Protein 5J2L (pdb70)

B-factor: mean 41.24, std 19.54, range [13.27, 113.96]

Nearest PDB structures (foldseek):
  5j2l-assembly1_B  TM=1.013E+00  e=2.055E-08  synthetic construct
  5j2l-assembly1_A  TM=9.778E-01  e=5.606E-08  synthetic construct
  6dlm-assembly1_B  TM=8.281E-01  e=7.881E-01  synthetic construct
  2q0o-assembly1_C  TM=8.625E-01  e=1.177E+00  Sinorhizobium fredii NGR234
  5j2l-assembly1_A  TM=1.013E+00  e=1.334E-08  synthetic construct

Structure (mmCIF, N/CA/C/O backbone):
data_5J2L
#
_entry.id   5J2L
#
_cell.length_a   35.380
_cell.length_b   45.700
_cell.length_c   48.320
_cell.angle_alpha   90.00
_cell.angle_beta   97.43
_cell.angle_gamma   90.00
#
_symmetry.space_group_name_H-M   'P 1 21 1'
#
loop_
_entity.id
_entity.type
_entity.pdbx_description
1 polymer 'protein design 2L4HC2_11'
2 water water
#
loop_
_atom_site.group_PDB
_atom_site.id
_atom_site.type_symbol
_atom_site.label_atom_id
_atom_site.label_alt_id
_atom_site.label_comp_id
_atom_site.label_asym_id
_atom_site.label_entity_id
_atom_site.label_seq_id
_atom_site.pdbx_PDB_ins_code
_atom_site.Cartn_x
_atom_site.Cartn_y
_atom_site.Cartn_z
_atom_site.occupancy
_atom_site.B_iso_or_equiv
_atom_site.auth_seq_id
_atom_site.auth_comp_id
_atom_site.auth_asym_id
_atom_site.auth_atom_id
_atom_site.pdbx_PDB_model_num
ATOM 1 N N . SER A 1 6 ? -10.744 6.825 59.336 1.00 59.91 1 SER B N 1
ATOM 2 C CA . SER A 1 6 ? -11.534 6.141 58.320 1.00 63.04 1 SER B CA 1
ATOM 3 C C . SER A 1 6 ? -11.608 7.002 57.075 1.00 65.76 1 SER B C 1
ATOM 4 O O . SER A 1 6 ? -10.633 7.109 56.334 1.00 57.14 1 SER B O 1
ATOM 12 N N . GLU A 1 7 ? -12.772 7.616 56.851 1.00 63.65 2 GLU B N 1
ATOM 13 C CA . GLU A 1 7 ? -12.942 8.476 55.688 1.00 62.76 2 GLU B CA 1
ATOM 14 C C . GLU A 1 7 ? -12.088 9.716 55.796 1.00 56.04 2 GLU B C 1
ATOM 15 O O . GLU A 1 7 ? -11.459 10.103 54.813 1.00 46.43 2 GLU B O 1
ATOM 27 N N . ASP A 1 8 ? -12.057 10.329 56.984 1.00 46.86 3 ASP B N 1
ATOM 28 C CA . ASP A 1 8 ? -11.267 11.540 57.186 1.00 44.96 3 ASP B CA 1
ATOM 29 C C . ASP A 1 8 ? -9.811 11.201 56.951 1.00 41.49 3 ASP B C 1
ATOM 30 O O . ASP A 1 8 ? -9.058 11.997 56.385 1.00 33.91 3 ASP B O 1
ATOM 39 N N . TYR A 1 9 ? -9.433 9.994 57.373 1.00 38.46 4 TYR B N 1
ATOM 40 C CA . TYR A 1 9 ? -8.100 9.473 57.146 1.00 33.55 4 TYR B CA 1
ATOM 41 C C . TYR A 1 9 ? -7.805 9.375 55.652 1.00 36.38 4 TYR B C 1
ATOM 42 O O . TYR A 1 9 ? -6.754 9.829 55.206 1.00 27.90 4 TYR B O 1
ATOM 60 N N . LYS A 1 10 ? -8.721 8.764 54.905 1.00 32.91 5 LYS B N 1
ATOM 61 C CA . LYS A 1 10 ? -8.536 8.545 53.476 1.00 38.14 5 LYS B CA 1
ATOM 62 C C . LYS A 1 10 ? -8.538 9.873 52.718 1.00 31.89 5 LYS B C 1
ATOM 63 O O . LYS A 1 10 ? -7.836 10.017 51.722 1.00 30.37 5 LYS B O 1
ATOM 82 N N . LEU A 1 11 ? -9.301 10.844 53.206 1.00 23.30 6 LEU B N 1
ATOM 83 C CA . LEU A 1 11 ? -9.332 12.160 52.607 1.00 30.24 6 LEU B CA 1
ATOM 84 C C . LEU A 1 11 ? -7.980 12.836 52.807 1.00 27.92 6 LEU B C 1
ATOM 85 O O . LEU A 1 11 ? -7.455 13.451 51.881 1.00 22.78 6 LEU B O 1
ATOM 101 N N . ARG A 1 12 ? -7.386 12.684 54.000 1.00 25.24 7 ARG B N 1
ATOM 102 C CA . ARG A 1 12 ? -6.056 13.255 54.226 1.00 24.67 7 ARG B CA 1
ATOM 103 C C . ARG A 1 12 ? -5.044 12.579 53.317 1.00 23.05 7 ARG B C 1
ATOM 104 O O . ARG A 1 12 ? -4.188 13.252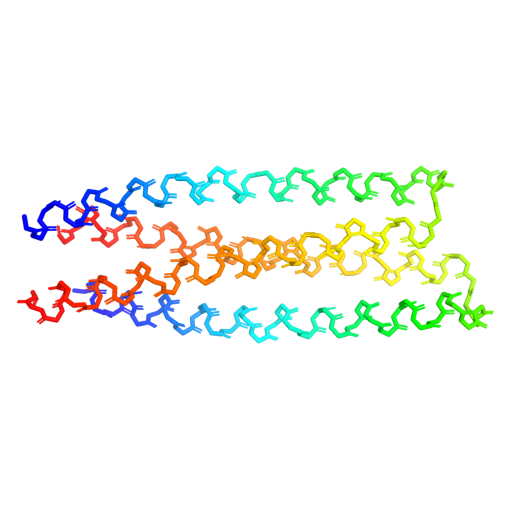 52.743 1.00 28.39 7 ARG B O 1
ATOM 125 N N . GLU A 1 13 ? -5.170 11.262 53.158 1.00 25.94 8 GLU B N 1
ATOM 126 C CA . GLU A 1 13 ? -4.317 10.503 52.254 1.00 26.31 8 GLU B CA 1
ATOM 127 C C . GLU A 1 13 ? -4.386 11.069 50.826 1.00 23.06 8 GLU B C 1
ATOM 128 O O . GLU A 1 13 ? -3.356 11.310 50.199 1.00 22.55 8 GLU B O 1
ATOM 140 N N . ALA A 1 14 ? -5.600 11.251 50.322 1.00 25.38 9 ALA B N 1
ATOM 141 C CA . ALA A 1 14 ? -5.796 11.764 48.964 1.00 21.13 9 ALA B CA 1
ATOM 142 C C . ALA A 1 14 ? -5.213 13.162 48.822 1.00 27.55 9 ALA B C 1
ATOM 143 O O . ALA A 1 14 ? -4.582 13.459 47.809 1.00 30.22 9 ALA B O 1
ATOM 150 N N . GLN A 1 15 ? -5.421 14.013 49.824 1.00 20.53 10 GLN B N 1
ATOM 151 C CA . GLN A 1 15 ? -4.876 15.354 49.766 1.00 23.12 10 GLN B CA 1
ATOM 152 C C . GLN A 1 15 ? -3.365 15.330 49.751 1.00 31.64 10 GLN B C 1
ATOM 153 O O . GLN A 1 15 ? -2.750 16.115 49.032 1.00 25.66 10 GLN B O 1
ATOM 167 N N . ARG A 1 16 ? -2.760 14.438 50.534 1.00 26.93 11 ARG B N 1
ATOM 168 C CA . ARG A 1 16 ? -1.315 14.340 50.516 1.00 29.27 11 ARG B CA 1
ATOM 169 C C . ARG A 1 16 ? -0.861 13.938 49.123 1.00 26.58 11 ARG B C 1
ATOM 170 O O . ARG A 1 16 ? 0.085 14.512 48.573 1.00 27.27 11 ARG B O 1
ATOM 191 N N . GLU A 1 17 ? -1.576 12.987 48.524 1.00 24.58 12 GLU B N 1
ATOM 192 C CA . GLU A 1 17 ? -1.220 12.552 47.180 1.00 28.83 12 GLU B CA 1
ATOM 193 C C . GLU A 1 17 ? -1.403 13.672 46.143 1.00 31.21 12 GLU B C 1
ATOM 194 O O . GLU A 1 17 ? -0.614 13.767 45.198 1.00 25.54 12 GLU B O 1
ATOM 206 N N . LEU A 1 18 ? -2.444 14.492 46.309 1.00 25.69 13 LEU B N 1
ATOM 207 C CA . LEU A 1 18 ? -2.692 15.607 45.399 1.00 25.66 13 LEU B CA 1
ATOM 208 C C . LEU A 1 18 ? -1.597 16.671 45.522 1.00 23.89 13 LEU B C 1
ATOM 209 O O . LEU A 1 18 ? -1.200 17.261 44.517 1.00 26.18 13 LEU B O 1
ATOM 225 N N . ASP A 1 19 ? -1.083 16.878 46.735 1.00 26.92 14 ASP B N 1
ATOM 226 C CA . ASP A 1 19 ? 0.023 17.809 46.952 1.00 28.08 14 ASP B CA 1
ATOM 227 C C . ASP A 1 19 ? 1.217 17.355 46.123 1.00 31.37 14 ASP B C 1
ATOM 228 O O . ASP A 1 19 ? 1.845 18.151 45.419 1.00 32.48 14 ASP B O 1
ATOM 237 N N . LYS A 1 20 ? 1.515 16.061 46.208 1.00 28.74 15 LYS B N 1
ATOM 238 C CA . LYS A 1 20 ? 2.599 15.486 45.430 1.00 25.34 15 LYS B CA 1
ATOM 239 C C . LYS A 1 20 ? 2.374 15.695 43.946 1.00 31.74 15 LYS B C 1
ATOM 240 O O . LYS A 1 20 ? 3.299 16.069 43.221 1.00 25.69 15 LYS B O 1
ATOM 259 N N . GLN A 1 21 ? 1.147 15.435 43.496 1.00 25.20 16 GLN B N 1
ATOM 260 C CA . GLN A 1 21 ? 0.834 15.558 42.086 1.00 26.92 16 GLN B CA 1
ATOM 261 C C . GLN A 1 21 ? 1.024 16.979 41.616 1.00 23.72 16 GLN B C 1
ATOM 262 O O . GLN A 1 21 ? 1.512 17.185 40.508 1.00 24.81 16 GLN B O 1
ATOM 276 N N . ARG A 1 22 ? 0.681 17.952 42.463 1.00 20.91 17 ARG B N 1
ATOM 277 C CA . ARG A 1 22 ? 0.861 19.345 42.106 1.00 22.21 17 ARG B CA 1
ATOM 278 C C . ARG A 1 22 ? 2.347 19.589 41.834 1.00 30.41 17 ARG B C 1
ATOM 279 O O . ARG A 1 22 ? 2.706 20.261 40.865 1.00 24.85 17 ARG B O 1
ATOM 300 N N . LYS A 1 23 ? 3.200 19.004 42.668 1.00 27.14 18 LYS B N 1
ATOM 301 C CA . LYS A 1 23 ? 4.642 19.164 42.526 1.00 30.45 18 LYS B CA 1
ATOM 302 C C . LYS A 1 23 ? 5.125 18.498 41.231 1.00 27.75 18 LYS B C 1
ATOM 303 O O . LYS A 1 23 ? 5.928 19.072 40.491 1.00 31.11 18 LYS B O 1
ATOM 322 N N . ASP A 1 24 ? 4.594 17.313 40.944 1.00 26.15 19 ASP B N 1
ATOM 323 C CA . ASP A 1 24 ? 4.968 16.572 39.748 1.00 28.29 19 ASP B CA 1
ATOM 324 C C . ASP A 1 24 ? 4.577 17.361 38.488 1.00 30.73 19 ASP B C 1
ATOM 325 O O . ASP A 1 24 ? 5.347 17.413 37.522 1.00 22.49 19 ASP B O 1
ATOM 334 N N . THR A 1 25 ? 3.394 17.986 38.510 1.00 23.70 20 THR B N 1
ATOM 335 C CA . THR A 1 25 ? 2.938 18.804 37.378 1.00 26.92 20 THR B CA 1
ATOM 336 C C . THR A 1 25 ? 3.907 19.939 37.115 1.00 23.47 20 THR B C 1
ATOM 337 O O . THR A 1 25 ? 4.222 20.229 35.961 1.00 26.17 20 THR B O 1
ATOM 348 N N . GLU A 1 26 ? 4.378 20.586 38.186 1.00 19.81 21 GLU B N 1
ATOM 349 C CA . GLU A 1 26 ? 5.306 21.699 38.022 1.00 33.97 21 GLU B CA 1
ATOM 350 C C . GLU A 1 26 ? 6.614 21.208 37.399 1.00 28.48 21 GLU B C 1
ATOM 351 O O . GLU A 1 26 ? 7.219 21.911 36.593 1.00 27.20 21 GLU B O 1
ATOM 363 N N . GLU A 1 27 ? 7.045 20.012 37.775 1.00 23.08 22 GLU B N 1
ATOM 364 C CA . GLU A 1 27 ? 8.261 19.460 37.209 1.00 19.42 22 GLU B CA 1
ATOM 365 C C . GLU A 1 27 ? 8.080 19.184 35.720 1.00 20.15 22 GLU B C 1
ATOM 366 O O . GLU A 1 27 ? 8.958 19.498 34.925 1.00 22.38 22 GLU B O 1
ATOM 378 N N . ILE A 1 28 ? 6.938 18.616 35.342 1.00 22.04 23 ILE B N 1
ATOM 379 C CA . ILE A 1 28 ? 6.644 18.337 33.939 1.00 19.68 23 ILE B CA 1
ATOM 380 C C . ILE A 1 28 ? 6.644 19.616 33.121 1.00 21.45 23 ILE B C 1
ATOM 381 O O . ILE A 1 28 ? 7.184 19.647 32.015 1.00 18.53 23 ILE B O 1
ATOM 397 N N . ARG A 1 29 ? 6.033 20.658 33.674 1.00 19.23 24 ARG B N 1
ATOM 398 C CA . ARG A 1 29 ? 5.981 21.950 33.020 1.00 22.62 24 ARG B CA 1
ATOM 399 C C . ARG A 1 29 ? 7.392 22.509 32.827 1.00 19.36 24 ARG B C 1
ATOM 400 O O . ARG A 1 29 ? 7.722 23.000 31.751 1.00 19.04 24 ARG B O 1
ATOM 421 N N . LYS A 1 30 ? 8.220 22.429 33.861 1.00 21.95 25 LYS B N 1
ATOM 422 C CA . LYS A 1 30 ? 9.591 22.912 33.749 1.00 21.79 25 LYS B CA 1
ATOM 423 C C . LYS A 1 30 ? 10.388 22.132 32.717 1.00 24.82 25 LYS B C 1
ATOM 424 O O . LYS A 1 30 ? 11.110 22.738 31.921 1.00 20.88 25 LYS B O 1
ATOM 443 N N . ARG A 1 31 ? 10.232 20.809 32.701 1.00 18.45 26 ARG B N 1
ATOM 444 C CA . ARG A 1 31 ? 10.932 19.979 31.731 1.00 16.99 26 ARG B CA 1
ATOM 445 C C . ARG A 1 31 ? 10.518 20.291 30.299 1.00 19.06 26 ARG B C 1
ATOM 44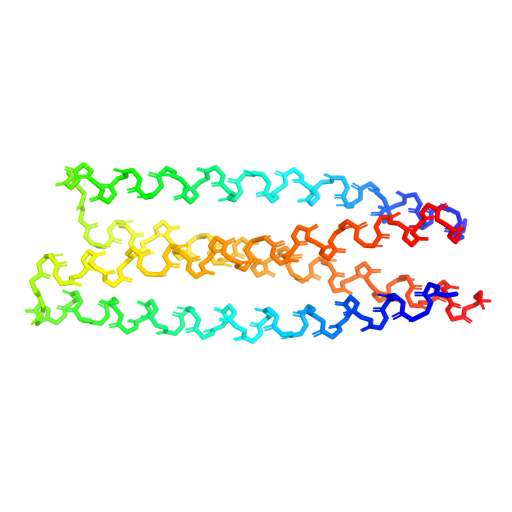6 O O . ARG A 1 31 ? 11.374 20.354 29.423 1.00 19.74 26 ARG B O 1
ATOM 467 N N . LEU A 1 32 ? 9.229 20.494 30.051 1.00 15.32 27 LEU B N 1
ATOM 468 C CA . LEU A 1 32 ? 8.794 20.829 28.697 1.00 17.47 27 LEU B CA 1
ATOM 469 C C . LEU A 1 32 ? 9.409 22.159 28.233 1.00 17.53 27 LEU B C 1
ATOM 470 O O . LEU A 1 32 ? 9.767 22.293 27.061 1.00 18.44 27 LEU B O 1
ATOM 486 N N . LYS A 1 33 ? 9.555 23.125 29.151 1.00 21.22 28 LYS B N 1
ATOM 487 C CA . LYS A 1 33 ? 10.225 24.390 28.812 1.00 19.62 28 LYS B CA 1
ATOM 488 C C . LYS A 1 33 ? 11.666 24.143 28.430 1.00 25.12 28 LYS B C 1
ATOM 489 O O . LYS A 1 33 ? 12.164 24.705 27.451 1.00 23.62 28 LYS B O 1
ATOM 508 N N . GLU A 1 34 ? 12.334 23.287 29.204 1.00 19.68 29 GLU B N 1
ATOM 509 C CA . GLU A 1 34 ? 13.727 22.963 28.952 1.00 23.02 29 GLU B CA 1
ATOM 510 C C . GLU A 1 34 ? 13.878 22.303 27.583 1.00 22.63 29 GLU B C 1
ATOM 511 O O . GLU A 1 34 ? 14.787 22.627 26.811 1.00 23.10 29 GLU B O 1
ATOM 523 N N . ILE A 1 35 ? 12.961 21.393 27.278 1.00 16.41 30 ILE B N 1
ATOM 524 C CA . ILE A 1 35 ? 13.035 20.639 26.030 1.00 16.86 30 ILE B CA 1
ATOM 525 C C . ILE A 1 35 ? 12.823 21.615 24.864 1.00 19.55 30 ILE B C 1
ATOM 526 O O . ILE A 1 35 ? 13.542 21.555 23.861 1.00 18.81 30 ILE B O 1
ATOM 542 N N . GLN A 1 36 ? 11.867 22.518 25.017 1.00 20.23 31 GLN B N 1
ATOM 543 C CA . GLN A 1 36 ? 11.614 23.556 24.025 1.00 23.98 31 GLN B CA 1
ATOM 544 C C . GLN A 1 36 ? 12.879 24.379 23.762 1.00 26.84 31 GLN B C 1
ATOM 545 O O . GLN A 1 36 ? 13.205 24.676 22.612 1.00 24.81 31 GLN B O 1
ATOM 559 N N . ARG A 1 37 ? 13.598 24.711 24.828 1.00 20.56 32 ARG B N 1
ATOM 560 C CA . ARG A 1 37 ? 14.818 25.488 24.701 1.00 24.52 32 ARG B CA 1
ATOM 561 C C . ARG A 1 37 ? 15.890 24.713 23.934 1.00 31.69 32 ARG B C 1
ATOM 562 O O . ARG A 1 37 ? 16.611 25.298 23.123 1.00 35.97 32 ARG B O 1
ATOM 583 N N . LEU A 1 38 ? 15.986 23.406 24.167 1.00 29.62 33 LEU B N 1
ATOM 584 C CA . LEU A 1 38 ? 16.939 22.594 23.413 1.00 36.50 33 LEU B CA 1
ATOM 585 C C . LEU A 1 38 ? 16.616 22.605 21.943 1.00 33.15 33 LEU B C 1
ATOM 586 O O . LEU A 1 38 ? 17.517 22.643 21.099 1.00 40.91 33 LEU B O 1
ATOM 602 N N . THR A 1 39 ? 15.329 22.576 21.637 1.00 23.31 34 THR B N 1
ATOM 603 C CA . THR A 1 39 ? 14.897 22.607 20.263 1.00 29.34 34 THR B CA 1
ATOM 604 C C . THR A 1 39 ? 15.446 23.854 19.594 1.00 37.00 34 THR B C 1
ATOM 605 O O . THR A 1 39 ? 15.852 23.815 18.434 1.00 35.54 34 THR B O 1
ATOM 616 N N . ASP A 1 40 ? 15.429 24.964 20.332 1.00 34.62 35 ASP B N 1
ATOM 617 C CA . ASP A 1 40 ? 15.883 26.258 19.824 1.00 43.57 35 ASP B CA 1
ATOM 618 C C . ASP A 1 40 ? 17.399 26.303 19.642 1.00 55.54 35 ASP B C 1
ATOM 619 O O . ASP A 1 40 ? 17.888 26.778 18.614 1.00 55.33 35 ASP B O 1
ATOM 628 N N . GLU A 1 41 ? 18.151 25.791 20.619 1.00 57.34 36 GLU B N 1
ATOM 629 C CA . GLU A 1 41 ? 19.606 25.790 20.480 1.00 62.21 36 GLU B CA 1
ATOM 630 C C . GLU A 1 41 ? 19.991 25.066 19.221 1.00 59.63 36 GLU B C 1
ATOM 631 O O . GLU A 1 41 ? 20.897 25.482 18.499 1.00 68.39 36 GLU B O 1
ATOM 643 N N . ARG A 1 42 ? 19.300 23.966 18.972 1.00 52.17 37 ARG B N 1
ATOM 644 C CA . ARG A 1 42 ? 19.561 23.141 17.813 1.00 66.01 37 ARG B CA 1
ATOM 645 C C . ARG A 1 42 ? 20.983 22.603 17.867 1.00 66.93 37 ARG B C 1
ATOM 646 O O . ARG A 1 42 ? 21.670 22.474 16.850 1.00 63.77 37 ARG B O 1
ATOM 667 N N . THR A 1 43 ? 21.406 22.260 19.076 1.00 64.58 38 THR B N 1
ATOM 668 C CA . THR A 1 43 ? 22.697 21.634 19.301 1.00 66.20 38 THR B CA 1
ATOM 669 C C . THR A 1 43 ? 22.452 20.138 19.560 1.00 59.91 38 THR B C 1
ATOM 670 O O . THR A 1 43 ? 23.384 19.392 19.867 1.00 65.22 38 THR B O 1
ATOM 681 N N . SER A 1 44 ? 21.181 19.721 19.457 1.00 53.13 39 SER B N 1
ATOM 682 C CA . SER A 1 44 ? 20.756 18.357 19.798 1.00 41.11 39 SER B CA 1
ATOM 683 C C . SER A 1 44 ? 20.085 17.642 18.622 1.00 32.31 39 SER B C 1
ATOM 684 O O . SER A 1 44 ? 19.534 18.280 17.725 1.00 41.17 39 SER B O 1
ATOM 692 N N . THR A 1 45 ? 20.137 16.310 18.642 1.00 33.47 40 THR B N 1
ATOM 693 C CA . THR A 1 45 ? 19.528 15.491 17.596 1.00 32.91 40 THR B CA 1
ATOM 694 C C . THR A 1 45 ? 18.051 15.277 17.839 1.00 35.55 40 THR B C 1
ATOM 695 O O . THR A 1 45 ? 17.575 15.393 18.967 1.00 24.57 40 THR B O 1
ATOM 706 N N . ALA A 1 46 ? 17.338 14.913 16.785 1.00 26.21 41 ALA B N 1
ATOM 707 C CA . ALA A 1 46 ? 15.942 14.600 16.928 1.00 29.28 41 ALA B CA 1
ATOM 708 C C . ALA A 1 46 ? 15.811 13.369 17.830 1.00 32.87 41 ALA B C 1
ATOM 709 O O . ALA A 1 46 ? 14.935 13.334 18.684 1.00 26.66 41 ALA B O 1
ATOM 716 N N . ASP A 1 47 ? 16.692 12.363 17.670 1.00 29.53 42 ASP B N 1
ATOM 717 C CA . ASP A 1 47 ? 16.623 11.176 18.544 1.00 31.99 42 ASP B CA 1
ATOM 718 C C . ASP A 1 47 ? 16.659 11.553 20.016 1.00 23.10 42 ASP B C 1
ATOM 719 O O . ASP A 1 47 ? 15.893 11.007 20.819 1.00 24.74 42 ASP B O 1
ATOM 728 N N . GLU A 1 48 ? 17.564 12.468 20.364 1.00 25.18 43 GLU B N 1
ATOM 729 C CA . GLU A 1 48 ? 17.707 12.920 21.740 1.00 27.75 43 GLU B CA 1
ATOM 730 C C . GLU A 1 48 ? 16.462 13.655 22.233 1.00 22.95 43 GLU B C 1
ATOM 731 O O . GLU A 1 48 ? 16.039 13.463 23.373 1.00 23.44 43 GLU B O 1
ATOM 743 N N . LEU A 1 49 ? 15.891 14.496 21.379 1.00 25.65 44 LEU B N 1
ATOM 744 C CA . LEU A 1 49 ? 14.697 15.257 21.739 1.00 19.37 44 LEU B CA 1
ATOM 745 C C . LEU A 1 49 ? 13.516 14.314 21.915 1.00 21.26 44 LEU B C 1
ATOM 746 O O . LEU A 1 49 ? 12.717 14.460 22.846 1.00 19.35 44 LEU B O 1
ATOM 762 N N . ILE A 1 50 ? 13.424 13.331 21.017 1.00 20.60 45 ILE B N 1
ATOM 763 C CA . ILE A 1 50 ? 12.359 12.346 21.057 1.00 20.29 45 ILE B CA 1
ATOM 764 C C . ILE A 1 50 ? 12.436 11.533 22.350 1.00 19.97 45 ILE B C 1
ATOM 765 O O . ILE A 1 50 ? 11.411 11.244 22.973 1.00 17.63 45 ILE B O 1
ATOM 781 N N . LYS A 1 51 ? 13.647 11.158 22.742 1.00 22.64 46 LYS B N 1
ATOM 782 C CA . LYS A 1 51 ? 13.837 10.423 23.985 1.00 22.14 46 LYS B CA 1
ATOM 783 C C . LYS A 1 51 ? 13.312 11.217 25.178 1.00 18.32 46 LYS B C 1
ATOM 784 O O . LYS A 1 51 ? 12.654 10.664 26.055 1.00 23.81 46 LYS B O 1
ATOM 803 N N . GLU A 1 52 ? 13.622 12.507 25.227 1.00 20.70 47 GLU B N 1
ATOM 804 C CA . GLU A 1 52 ? 13.171 13.303 26.361 1.00 19.93 47 GLU B CA 1
ATOM 805 C C . GLU A 1 52 ? 11.638 13.441 26.375 1.00 18.95 47 GLU B C 1
ATOM 806 O O . GLU A 1 52 ? 11.024 13.401 27.441 1.00 21.08 47 GLU B O 1
ATOM 818 N N . LEU A 1 53 ? 11.023 13.572 25.202 1.00 18.33 48 LEU B N 1
ATOM 819 C CA . LEU A 1 53 ? 9.577 13.700 25.126 1.00 17.54 48 LEU B CA 1
ATOM 820 C C . LEU A 1 53 ? 8.874 12.386 25.491 1.00 18.57 48 LEU B C 1
ATOM 821 O O . LEU A 1 53 ? 7.824 12.402 26.134 1.00 18.68 48 LEU B O 1
ATOM 837 N N . ARG A 1 54 ? 9.493 11.270 25.103 1.00 20.21 49 ARG B N 1
ATOM 838 C CA . ARG A 1 54 ? 9.050 9.932 25.420 1.00 24.84 49 ARG B CA 1
ATOM 839 C C . ARG A 1 54 ? 8.893 9.827 26.943 1.00 22.66 49 ARG B C 1
ATOM 840 O O . ARG A 1 54 ? 7.875 9.345 27.441 1.00 21.13 49 ARG B O 1
ATOM 861 N N . GLU A 1 55 ? 9.901 10.323 27.667 1.00 20.83 50 GLU B N 1
ATOM 862 C CA . GLU A 1 55 ? 9.905 10.322 29.129 1.00 19.26 50 GLU B CA 1
ATOM 863 C C . GLU A 1 55 ? 8.803 11.225 29.708 1.00 19.78 50 GLU B C 1
ATOM 864 O O . GLU A 1 55 ? 8.149 10.846 30.681 1.00 19.40 50 GLU B O 1
ATOM 876 N N . ILE A 1 56 ? 8.572 12.396 29.107 1.00 19.96 51 ILE B N 1
ATOM 877 C CA . ILE A 1 56 ? 7.481 13.249 29.571 1.00 16.86 51 ILE B CA 1
ATOM 878 C C . ILE A 1 56 ? 6.160 12.523 29.456 1.00 15.56 51 ILE B C 1
ATOM 879 O O . ILE A 1 56 ? 5.333 12.586 30.358 1.00 18.94 51 ILE B O 1
ATOM 895 N N . ILE A 1 57 ? 5.956 11.829 28.350 1.00 19.68 52 ILE B N 1
ATOM 896 C CA . ILE A 1 57 ? 4.694 11.143 28.178 1.00 22.76 52 ILE B CA 1
ATOM 897 C C . ILE A 1 57 ? 4.507 10.097 29.260 1.00 20.44 52 ILE B C 1
ATOM 898 O O . ILE A 1 57 ? 3.431 9.995 29.845 1.00 19.98 52 ILE B O 1
ATOM 914 N N . ARG A 1 58 ? 5.556 9.339 29.528 1.00 22.91 53 ARG B N 1
ATOM 915 C CA . ARG A 1 58 ? 5.500 8.299 30.533 1.00 21.68 53 ARG B CA 1
ATOM 916 C C . ARG A 1 58 ? 5.065 8.914 31.873 1.00 24.81 53 ARG B C 1
ATOM 917 O O . ARG A 1 58 ? 4.200 8.376 32.568 1.00 26.83 53 ARG B O 1
ATOM 938 N N . ARG A 1 59 ? 5.659 10.055 32.215 1.00 20.99 54 ARG B N 1
ATOM 939 C CA . ARG A 1 59 ? 5.349 10.759 33.440 1.00 20.66 54 ARG B CA 1
ATOM 940 C C . ARG A 1 59 ? 3.886 11.222 33.474 1.00 24.40 54 ARG B C 1
ATOM 941 O O . ARG A 1 59 ? 3.215 11.097 34.496 1.00 20.83 54 ARG B O 1
ATOM 962 N N . LEU A 1 60 ? 3.381 11.737 32.361 1.00 22.17 55 LEU B N 1
ATOM 963 C CA . LEU A 1 60 ? 1.987 12.154 32.324 1.00 20.37 55 LEU B CA 1
ATOM 964 C C . LEU A 1 60 ? 1.070 10.964 32.522 1.00 20.68 55 LEU B C 1
ATOM 965 O O . LEU A 1 60 ? 0.071 11.063 33.225 1.00 23.08 55 LEU B O 1
ATOM 981 N N . GLN A 1 61 ? 1.418 9.841 31.905 1.00 24.08 56 GLN B N 1
ATOM 982 C CA . GLN A 1 61 ? 0.617 8.637 32.013 1.00 28.00 56 GLN B CA 1
ATOM 983 C C . GLN A 1 61 ? 0.578 8.165 33.462 1.00 25.19 56 GLN B C 1
ATOM 984 O O . GLN A 1 61 ? -0.470 7.757 33.962 1.00 23.82 56 GLN B O 1
ATOM 998 N N . GLU A 1 62 ? 1.715 8.240 34.137 1.00 20.27 57 GLU B N 1
ATOM 999 C CA . GLU A 1 62 ? 1.766 7.861 35.539 1.00 24.58 57 GLU B CA 1
ATOM 1000 C C . GLU A 1 62 ? 0.903 8.783 36.389 1.00 26.69 57 GLU B C 1
ATOM 1001 O O . GLU A 1 62 ? 0.181 8.326 37.278 1.00 27.84 57 GLU B O 1
ATOM 1013 N N . GLN A 1 63 ? 0.964 10.079 36.110 1.00 18.29 58 GLN B N 1
ATOM 1014 C CA . GLN A 1 63 ? 0.165 11.040 36.850 1.00 21.98 58 GLN B CA 1
ATOM 1015 C C . GLN A 1 63 ? -1.312 10.749 36.689 1.00 19.04 58 GLN B C 1
ATOM 1016 O O . GLN A 1 63 ? -2.064 10.740 37.665 1.00 22.05 58 GLN B O 1
ATOM 1030 N N . SER A 1 64 ? -1.699 10.517 35.458 1.00 22.01 59 SER B N 1
ATOM 1031 C CA . SER A 1 64 ? -3.048 10.212 35.069 1.00 23.13 59 SER B CA 1
ATOM 1032 C C . SER A 1 64 ? -3.580 8.998 35.838 1.00 22.59 59 SER B C 1
ATOM 1033 O O . SER A 1 64 ? -4.676 9.050 36.395 1.00 23.54 59 SER B O 1
ATOM 1041 N N . GLU A 1 65 ? -2.786 7.930 35.891 1.00 25.19 60 GLU B N 1
ATOM 1042 C CA . GLU A 1 65 ? -3.214 6.722 36.596 1.00 29.40 60 GLU B CA 1
ATOM 1043 C C . GLU A 1 65 ? -3.367 6.976 38.087 1.00 28.84 60 GLU B C 1
ATOM 1044 O O . GLU A 1 65 ? -4.316 6.480 38.695 1.00 31.77 60 GLU B O 1
ATOM 1056 N N . LYS A 1 66 ? -2.494 7.795 38.672 1.00 26.52 61 LYS B N 1
ATOM 1057 C CA . LYS A 1 66 ? -2.651 8.108 40.082 1.00 24.04 61 LYS B CA 1
ATOM 1058 C C . LYS A 1 66 ? -3.898 8.920 40.334 1.00 28.37 61 LYS B C 1
ATOM 1059 O O . LYS A 1 66 ? -4.587 8.698 41.330 1.00 25.77 61 LYS B O 1
ATOM 1078 N N . LEU A 1 67 ? -4.224 9.830 39.424 1.00 23.76 62 LEU B N 1
ATOM 1079 C CA . LEU A 1 67 ? -5.427 10.615 39.623 1.00 25.94 62 LEU B CA 1
ATOM 1080 C C . LEU A 1 67 ? -6.651 9.720 39.509 1.00 27.13 62 LEU B C 1
ATOM 1081 O O . LEU A 1 67 ? -7.632 9.925 40.221 1.00 23.40 62 LEU B O 1
ATOM 1097 N N . ARG A 1 68 ? -6.578 8.722 38.622 1.00 24.60 63 ARG B N 1
ATOM 1098 C CA . ARG A 1 68 ? -7.669 7.780 38.440 1.00 30.54 63 ARG B CA 1
ATOM 1099 C C . ARG A 1 68 ? -7.938 7.054 39.756 1.00 30.08 63 ARG B C 1
ATOM 1100 O O . ARG A 1 68 ? -9.092 6.890 40.156 1.00 26.42 63 ARG B O 1
ATOM 1121 N N . GLU A 1 69 ? -6.853 6.660 40.433 1.00 30.73 64 GLU B N 1
ATOM 1122 C CA . GLU A 1 69 ? -6.924 5.980 41.726 1.00 30.55 64 GLU B CA 1
ATOM 1123 C C . GLU A 1 69 ? -7.583 6.853 42.794 1.00 33.32 64 GLU B C 1
ATOM 1124 O O . GLU A 1 69 ? -8.453 6.384 43.533 1.00 31.07 64 GLU B O 1
ATOM 1136 N N . ILE A 1 70 ? -7.178 8.124 42.844 1.00 23.69 65 ILE B N 1
ATOM 1137 C CA . ILE A 1 70 ? -7.730 9.072 43.789 1.00 26.09 65 ILE B CA 1
ATOM 1138 C C . ILE A 1 70 ? -9.207 9.215 43.548 1.00 28.64 65 ILE B C 1
ATOM 1139 O O . ILE A 1 70 ? -9.995 9.167 44.488 1.00 27.31 65 ILE B O 1
ATOM 1155 N N . ILE A 1 71 ? -9.585 9.370 42.289 1.00 27.12 66 ILE B N 1
ATOM 1156 C CA . ILE A 1 71 ? -10.988 9.511 41.956 1.00 25.93 66 ILE B CA 1
ATOM 1157 C C . ILE A 1 71 ? -11.792 8.308 42.422 1.00 24.80 66 ILE B C 1
ATOM 1158 O O . ILE A 1 71 ? -12.864 8.481 42.999 1.00 29.40 66 ILE B O 1
ATOM 1174 N N . GLU A 1 72 ? -11.274 7.107 42.198 1.00 29.91 67 GLU B N 1
ATOM 1175 C CA . GLU A 1 72 ? -11.984 5.901 42.609 1.00 33.44 67 GLU B CA 1
ATOM 1176 C C . GLU A 1 72 ? -12.205 5.875 44.118 1.00 37.75 67 GLU B C 1
ATOM 1177 O O . GLU A 1 72 ? -13.292 5.521 44.582 1.00 39.79 67 GLU B O 1
ATOM 1189 N N . GLU A 1 73 ? -11.193 6.274 44.881 1.00 33.10 68 GLU B N 1
ATOM 1190 C CA . GLU A 1 73 ? -11.341 6.292 46.324 1.00 38.46 68 GLU B CA 1
ATOM 1191 C C . GLU A 1 73 ? -12.306 7.403 46.767 1.00 39.71 68 GLU B C 1
ATOM 1192 O O . GLU A 1 73 ? -13.110 7.192 47.681 1.00 36.87 68 GLU B O 1
ATOM 1204 N N . LEU A 1 74 ? -12.280 8.559 46.098 1.00 31.39 69 LEU B N 1
ATOM 1205 C CA . LEU A 1 74 ? -13.246 9.602 46.417 1.00 31.48 69 LEU B CA 1
ATOM 1206 C C . LEU A 1 74 ? -14.649 9.135 46.051 1.00 39.42 69 LEU B C 1
ATOM 1207 O O . LEU A 1 74 ? -15.616 9.506 46.710 1.00 41.24 69 LEU B O 1
ATOM 1223 N N . GLU A 1 75 ? -14.752 8.309 45.006 1.00 41.72 70 GLU B N 1
ATOM 1224 C CA . GLU A 1 75 ? -16.034 7.730 44.609 1.00 45.97 70 GLU B CA 1
ATOM 1225 C C . GLU A 1 75 ? -16.634 6.974 45.767 1.00 54.35 70 GLU B C 1
ATOM 1226 O O . GLU A 1 75 ? -17.809 7.136 46.086 1.00 49.92 70 GLU B O 1
ATOM 1238 N N . LYS A 1 76 ? -15.819 6.131 46.383 1.00 47.04 71 LYS B N 1
ATOM 1239 C CA . LYS A 1 76 ? -16.256 5.294 47.484 1.00 47.76 71 LYS B CA 1
ATOM 1240 C C . LYS A 1 76 ? -16.751 6.156 48.647 1.00 56.29 71 LYS B C 1
ATOM 1241 O O . LYS A 1 76 ? -17.782 5.866 49.256 1.00 66.78 71 LYS B O 1
ATOM 1260 N N . ILE A 1 77 ? -16.017 7.229 48.931 1.00 48.60 72 ILE B N 1
ATOM 1261 C CA . ILE A 1 77 ? -16.380 8.114 50.033 1.00 54.82 72 ILE B CA 1
ATOM 1262 C C . ILE A 1 77 ? -17.667 8.888 49.724 1.00 69.51 72 ILE B C 1
ATOM 1263 O O . ILE A 1 77 ? -18.620 8.859 50.504 1.00 73.65 72 ILE B O 1
ATOM 1279 N N . ILE A 1 78 ? -17.678 9.577 48.586 1.00 64.44 73 ILE B N 1
ATOM 1280 C CA . ILE A 1 78 ? -18.819 10.365 48.142 1.00 64.07 73 ILE B CA 1
ATOM 1281 C C . ILE A 1 78 ? -20.050 9.489 47.969 1.00 70.09 73 ILE B C 1
ATOM 1282 O O . ILE A 1 78 ? -21.148 9.886 48.350 1.00 77.80 73 ILE B O 1
ATOM 1298 N N . ARG A 1 79 ? -19.872 8.295 47.421 1.00 75.46 74 ARG B N 1
ATOM 1299 C CA . ARG A 1 79 ? -20.967 7.335 47.339 1.00 75.92 74 ARG B CA 1
ATOM 1300 C C . ARG A 1 79 ? -21.609 7.233 48.711 1.00 85.17 74 ARG B C 1
ATOM 1301 O O . ARG A 1 79 ? -22.833 7.352 48.849 1.00 90.94 74 ARG B O 1
ATOM 1322 N N . LYS A 1 80 ? -20.773 7.020 49.727 1.00 85.79 75 LYS B N 1
ATOM 1323 C CA . LYS A 1 80 ? -21.209 6.927 51.113 1.00 86.09 75 LYS B CA 1
ATOM 1324 C C . LYS A 1 80 ? -21.761 8.261 51.614 1.00 87.69 75 LYS B C 1
ATOM 1325 O O . LYS A 1 80 ? -22.602 8.289 52.513 1.00 88.15 75 LYS B O 1
ATOM 1344 N N . ARG A 1 81 ? -21.282 9.362 51.029 1.00 84.30 76 ARG B N 1
ATOM 1345 C CA . ARG A 1 81 ? -21.732 10.697 51.423 1.00 86.40 76 ARG B CA 1
ATOM 1346 C C . ARG A 1 81 ? -22.675 11.291 50.360 1.00 79.43 76 ARG B C 1
ATOM 1347 O O . ARG A 1 81 ? -23.714 10.698 50.047 1.00 68.00 76 ARG B O 1
ATOM 1369 N N . SER B 1 6 ? -22.668 18.297 45.755 1.00 61.17 1 SER A N 1
ATOM 1370 C CA . SER B 1 6 ? -22.255 18.871 44.476 1.00 67.15 1 SER A CA 1
ATOM 1371 C C . SER B 1 6 ? -20.965 18.227 44.037 1.00 67.48 1 SER A C 1
ATOM 1372 O O . SER B 1 6 ? -20.594 18.288 42.859 1.00 57.94 1 SER A O 1
ATOM 1380 N N . GLU B 1 7 ? -20.258 17.671 45.017 1.00 63.03 2 GLU A N 1
ATOM 1381 C CA . GLU B 1 7 ? -18.979 17.040 44.776 1.00 58.20 2 GLU A CA 1
ATOM 1382 C C . GLU B 1 7 ? -19.153 15.885 43.813 1.00 57.00 2 GLU A C 1
ATOM 1383 O O . GLU B 1 7 ? -18.227 15.546 43.084 1.00 47.38 2 GLU A O 1
ATOM 1395 N N . ASP B 1 8 ? -20.355 15.299 43.795 1.00 51.21 3 ASP A N 1
ATOM 1396 C CA . ASP B 1 8 ? -20.638 14.194 42.896 1.00 49.24 3 ASP A CA 1
ATOM 1397 C C . ASP B 1 8 ? -20.576 14.721 41.457 1.00 44.82 3 ASP A C 1
ATOM 1398 O O . ASP B 1 8 ? -20.047 14.053 40.570 1.00 46.53 3 ASP A O 1
ATOM 1407 N N . TYR B 1 9 ? -21.100 15.931 41.247 1.00 43.04 4 TYR A N 1
ATOM 1408 C CA . TYR B 1 9 ? -21.087 16.563 39.932 1.00 44.61 4 TYR A CA 1
ATOM 1409 C C . TYR B 1 9 ? -19.642 16.787 39.508 1.00 39.12 4 TYR A C 1
ATOM 1410 O O . TYR B 1 9 ? -19.249 16.428 38.397 1.00 31.28 4 TYR A O 1
ATOM 1428 N N . LYS B 1 10 ? -18.863 17.369 40.419 1.00 32.42 5 LYS A N 1
ATOM 1429 C CA . LYS B 1 10 ? -17.469 17.691 40.160 1.00 35.89 5 LYS A CA 1
ATOM 1430 C C . LYS B 1 10 ? -16.585 16.474 39.969 1.00 37.79 5 LYS A C 1
ATOM 1431 O O . LYS B 1 10 ? -15.629 16.518 39.194 1.00 31.00 5 LYS A O 1
ATOM 1450 N N . LEU B 1 11 ? -16.903 15.397 40.666 1.00 29.40 6 LEU A N 1
ATOM 1451 C CA . LEU B 1 11 ? -16.104 14.195 40.573 1.00 38.42 6 LEU A CA 1
ATOM 1452 C C . LEU B 1 11 ? -16.344 13.584 39.190 1.00 40.45 6 LEU A C 1
ATOM 1453 O O . LEU B 1 11 ? -15.413 13.085 38.550 1.00 28.41 6 LEU A O 1
ATOM 1469 N N . ARG B 1 12 ? -17.603 13.620 38.739 1.00 35.10 7 ARG A N 1
ATOM 1470 C CA . ARG B 1 12 ? -17.970 13.085 37.435 1.00 35.94 7 ARG A CA 1
ATOM 1471 C C . ARG B 1 12 ? -17.262 13.891 36.349 1.00 28.64 7 ARG A C 1
ATOM 1472 O O . ARG B 1 12 ? -16.772 13.331 35.367 1.00 25.39 7 ARG A O 1
ATOM 1493 N N . GLU B 1 13 ? -17.184 15.202 36.552 1.00 26.35 8 GLU A N 1
ATOM 1494 C CA . GLU B 1 13 ? -16.472 16.082 35.636 1.00 29.31 8 GLU A CA 1
ATOM 1495 C C . GLU B 1 13 ? -14.988 15.706 35.583 1.00 29.58 8 GLU A C 1
ATOM 1496 O O . GLU B 1 13 ? -14.422 15.556 34.504 1.00 23.73 8 GLU A O 1
ATOM 1508 N N . ALA B 1 14 ? -14.370 15.534 36.75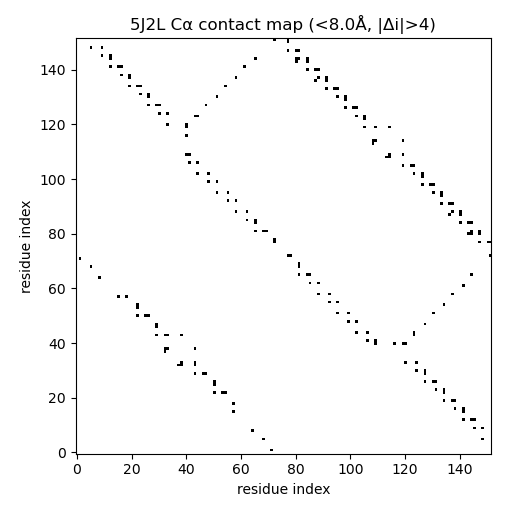0 1.00 30.49 9 ALA A N 1
ATOM 1509 C CA . ALA B 1 14 ? -12.963 15.143 36.829 1.00 24.70 9 ALA A CA 1
ATOM 1510 C C . ALA B 1 14 ? -12.725 13.851 36.060 1.00 21.62 9 ALA A C 1
ATOM 1511 O O . ALA B 1 14 ? -11.749 13.733 35.321 1.00 25.32 9 ALA A O 1
ATOM 1518 N N . GLN B 1 15 ? -13.614 12.879 36.242 1.00 24.10 10 GLN A N 1
ATOM 1519 C CA . GLN B 1 15 ? -13.488 11.603 35.559 1.00 24.10 10 GLN A CA 1
ATOM 1520 C C . GLN B 1 15 ? -13.587 11.751 34.049 1.00 24.79 10 GLN A C 1
ATOM 1521 O O . GLN B 1 15 ? -12.781 11.176 33.311 1.00 25.19 10 GLN A O 1
ATOM 1535 N N . ARG B 1 16 ? -14.565 12.535 33.589 1.00 28.44 11 ARG A N 1
ATOM 1536 C CA . ARG B 1 16 ? -14.751 12.702 32.160 1.00 24.30 11 ARG A CA 1
ATOM 1537 C C . ARG B 1 16 ? -13.521 13.350 31.542 1.00 26.02 11 ARG A C 1
ATOM 1538 O O . ARG B 1 16 ? -13.070 12.948 30.469 1.00 22.19 11 ARG A O 1
ATOM 1559 N N . GLU B 1 17 ? -12.989 14.361 32.215 1.00 21.44 12 GLU A N 1
ATOM 1560 C CA . GLU B 1 17 ? -11.865 15.093 31.667 1.00 26.86 12 GLU A CA 1
ATOM 1561 C C . GLU B 1 17 ? -10.599 14.243 31.687 1.00 28.25 12 GLU A C 1
ATOM 1562 O O . GLU B 1 17 ? -9.777 14.326 30.771 1.00 23.27 12 GLU A O 1
ATOM 1574 N N . LEU B 1 18 ? -10.450 13.416 32.720 1.00 22.96 13 LEU A N 1
ATOM 1575 C CA . LEU B 1 18 ? -9.280 12.567 32.824 1.00 21.11 13 LEU A CA 1
ATOM 1576 C C . LEU B 1 18 ? -9.288 11.578 31.653 1.00 22.71 13 LEU A C 1
ATOM 1577 O O . LEU B 1 18 ? -8.248 11.311 31.062 1.00 21.82 13 LEU A O 1
ATOM 1593 N N . ASP B 1 19 ? -10.461 11.030 31.334 1.00 24.95 14 ASP A N 1
ATOM 1594 C CA . ASP B 1 19 ? -10.599 10.087 30.220 1.00 25.40 14 ASP A CA 1
ATOM 1595 C C . ASP B 1 19 ? -10.228 10.752 28.904 1.00 23.79 14 ASP A C 1
ATOM 1596 O O . ASP B 1 19 ? -9.590 10.136 28.044 1.00 21.36 14 ASP A O 1
ATOM 1605 N N . LYS B 1 20 ? -10.607 12.016 28.758 1.00 25.22 15 LYS A N 1
ATOM 1606 C CA . LYS B 1 20 ? -10.234 12.754 27.570 1.00 23.36 15 LYS A CA 1
ATOM 1607 C C . LYS B 1 20 ? -8.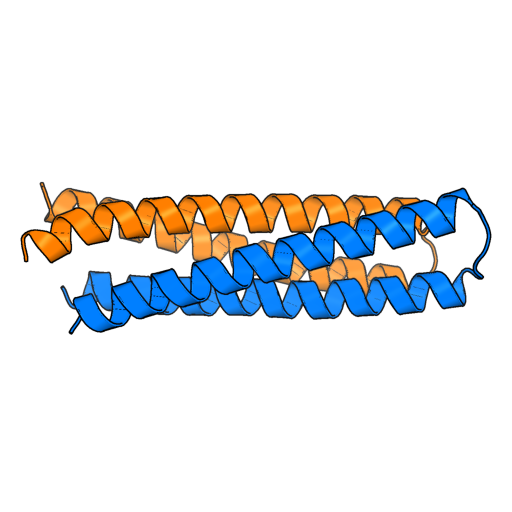720 12.974 27.485 1.00 25.82 15 LYS A C 1
ATOM 1608 O O . LYS B 1 20 ? -8.153 12.772 26.414 1.00 22.59 15 LYS A O 1
ATOM 1627 N N . GLN B 1 21 ? -8.046 13.366 28.582 1.00 21.54 16 GLN A N 1
ATOM 1628 C CA . GLN B 1 21 ? -6.610 13.584 28.410 1.00 26.67 16 GLN A CA 1
ATOM 1629 C C . GLN B 1 21 ? -5.886 12.269 28.223 1.00 18.36 16 GLN A C 1
ATOM 1630 O O . GLN B 1 21 ? -4.878 12.232 27.526 1.00 24.04 16 GLN A O 1
ATOM 1644 N N . ARG B 1 22 ? -6.400 11.181 28.804 1.00 22.97 17 ARG A N 1
ATOM 1645 C CA . ARG B 1 22 ? -5.810 9.872 28.586 1.00 21.60 17 ARG A CA 1
ATOM 1646 C C . ARG B 1 22 ? -5.801 9.587 27.089 1.00 21.83 17 ARG A C 1
ATOM 1647 O O . ARG B 1 22 ? -4.771 9.239 26.502 1.00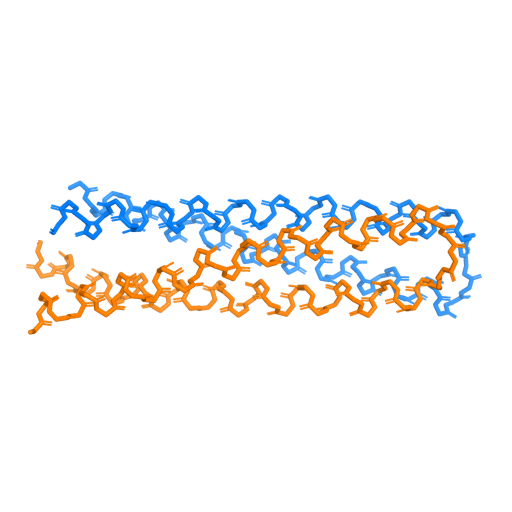 18.82 17 ARG A O 1
ATOM 1668 N N . LYS B 1 23 ? -6.957 9.770 26.464 1.00 21.91 18 LYS A N 1
ATOM 1669 C CA . LYS B 1 23 ? -7.081 9.542 25.036 1.00 24.45 18 LYS A CA 1
ATOM 1670 C C . LYS B 1 23 ? -6.214 10.514 24.231 1.00 19.38 18 LYS A C 1
ATOM 1671 O O . LYS B 1 23 ? -5.569 10.109 23.265 1.00 21.61 18 LYS A O 1
ATOM 1690 N N . ASP B 1 24 ? -6.209 11.793 24.609 1.00 21.26 19 ASP A N 1
ATOM 1691 C CA . ASP B 1 24 ? -5.417 12.791 23.884 1.00 22.73 19 ASP A CA 1
ATOM 1692 C C . ASP B 1 24 ? -3.927 12.503 23.969 1.00 19.79 19 ASP A C 1
ATOM 1693 O O . ASP B 1 24 ? -3.206 12.652 22.987 1.00 19.88 19 ASP A O 1
ATOM 1702 N N . THR B 1 25 ? -3.469 12.134 25.166 1.00 19.13 20 THR A N 1
ATOM 1703 C CA . THR B 1 25 ? -2.061 11.849 25.405 1.00 17.55 20 THR A CA 1
ATOM 1704 C C . THR B 1 25 ? -1.616 10.645 24.588 1.00 19.82 20 THR A C 1
ATOM 1705 O O . THR B 1 25 ? -0.520 10.646 24.027 1.00 19.45 20 THR A O 1
ATOM 1716 N N . GLU B 1 26 ? -2.458 9.628 24.513 1.00 22.33 21 GLU A N 1
ATOM 1717 C CA . GLU B 1 26 ? -2.130 8.458 23.704 1.00 19.90 21 GLU A CA 1
ATOM 1718 C C . GLU B 1 26 ? -1.967 8.851 22.238 1.00 20.81 21 GLU A C 1
ATOM 1719 O O . GLU B 1 26 ? -1.100 8.313 21.550 1.00 26.14 21 GLU A O 1
ATOM 1731 N N . GLU B 1 27 ? -2.784 9.788 21.758 1.00 26.36 22 GLU A N 1
ATOM 1732 C CA . GLU B 1 27 ? -2.624 10.217 20.374 1.00 26.18 22 GLU A CA 1
ATOM 1733 C C . GLU B 1 27 ? -1.310 10.941 20.188 1.00 22.43 22 GLU A C 1
ATOM 1734 O O . GLU B 1 27 ? -0.680 10.812 19.136 1.00 18.09 22 GLU A O 1
ATOM 1746 N N . ILE B 1 28 ? -0.878 11.692 21.202 1.00 19.35 23 ILE A N 1
ATOM 1747 C CA . ILE B 1 28 ? 0.381 12.400 21.111 1.00 20.98 23 ILE A CA 1
ATOM 1748 C C . ILE B 1 28 ? 1.515 11.387 21.029 1.00 15.94 23 ILE A C 1
ATOM 1749 O O . ILE B 1 28 ? 2.451 11.539 20.248 1.00 15.74 23 ILE A O 1
ATOM 1765 N N . ARG B 1 29 ? 1.426 10.351 21.869 1.00 19.97 24 ARG A N 1
ATOM 1766 C CA . ARG B 1 29 ? 2.444 9.319 21.889 1.00 17.05 24 ARG A CA 1
ATOM 1767 C C . ARG B 1 29 ? 2.578 8.707 20.495 1.00 22.06 24 ARG A C 1
ATOM 1768 O O . ARG B 1 29 ? 3.695 8.512 19.996 1.00 20.52 24 ARG A O 1
ATOM 1789 N N . LYS B 1 30 ? 1.435 8.412 19.870 1.00 20.96 25 LYS A N 1
ATOM 1790 C CA . LYS B 1 30 ? 1.412 7.830 18.529 1.00 24.99 25 LYS A CA 1
ATOM 1791 C C . LYS B 1 30 ? 2.081 8.734 17.491 1.00 22.87 25 LYS A C 1
ATOM 1792 O O . LYS B 1 30 ? 2.822 8.256 16.625 1.00 19.58 25 LYS A O 1
ATOM 1811 N N . ARG B 1 31 ? 1.828 10.039 17.591 1.00 22.48 26 ARG A N 1
ATOM 1812 C CA . ARG B 1 31 ? 2.413 10.996 16.668 1.00 20.60 26 ARG A CA 1
ATOM 1813 C C . ARG B 1 31 ? 3.925 11.031 16.851 1.00 21.83 26 ARG A C 1
ATOM 1814 O O . ARG B 1 31 ? 4.676 11.124 15.873 1.00 18.03 26 ARG A O 1
ATOM 1835 N N . LEU B 1 32 ? 4.367 10.955 18.109 1.00 18.51 27 LEU A N 1
ATOM 1836 C CA . LEU B 1 32 ? 5.778 10.968 18.413 1.00 15.51 27 LEU A CA 1
ATOM 1837 C C . LEU B 1 32 ? 6.422 9.715 17.760 1.00 19.39 27 LEU A C 1
ATOM 1838 O O . LEU B 1 32 ? 7.516 9.799 17.217 1.00 18.43 27 LEU A O 1
ATOM 1854 N N . LYS B 1 33 ? 5.734 8.568 17.829 1.00 20.65 28 LYS A N 1
ATOM 1855 C CA . LYS B 1 33 ? 6.221 7.324 17.195 1.00 25.15 28 LYS A CA 1
ATOM 1856 C C . LYS B 1 33 ? 6.435 7.564 15.689 1.00 22.87 28 LYS A C 1
ATOM 1857 O O . LYS B 1 33 ? 7.477 7.217 15.134 1.00 21.76 28 LYS A O 1
ATOM 1876 N N . GLU B 1 34 ? 5.441 8.168 15.052 1.00 24.14 29 GLU A N 1
ATOM 1877 C CA . GLU B 1 34 ? 5.507 8.556 13.642 1.00 25.62 29 GLU A CA 1
ATOM 1878 C C . GLU B 1 34 ? 6.762 9.397 13.345 1.00 25.39 29 GLU A C 1
ATOM 1879 O O . GLU B 1 34 ? 7.459 9.156 12.356 1.00 20.75 29 GLU A O 1
ATOM 1891 N N . ILE B 1 35 ? 7.029 10.390 14.202 1.00 20.76 30 ILE A N 1
ATOM 1892 C CA . ILE B 1 35 ? 8.175 11.287 14.041 1.00 18.24 30 ILE A CA 1
ATOM 1893 C C . ILE B 1 35 ? 9.485 10.489 14.180 1.00 20.89 30 ILE A C 1
ATOM 1894 O O . ILE B 1 35 ? 10.448 10.731 13.449 1.00 19.88 30 ILE A O 1
ATOM 1910 N N . GLN B 1 36 ? 9.521 9.560 15.136 1.00 24.95 31 GLN A N 1
ATOM 1911 C CA . GLN B 1 36 ? 10.681 8.692 15.312 1.00 21.03 31 GLN A CA 1
ATOM 1912 C C . GLN B 1 36 ? 10.921 7.884 14.033 1.00 24.69 31 GLN A C 1
ATOM 1913 O O . GLN B 1 36 ? 12.063 7.717 13.602 1.00 25.79 31 GLN A O 1
ATOM 1927 N N . ARG B 1 37 ? 9.840 7.387 13.444 1.00 29.39 32 ARG A N 1
ATOM 1928 C CA . ARG B 1 37 ? 9.909 6.644 12.191 1.00 33.49 32 ARG A CA 1
ATOM 1929 C C . ARG B 1 37 ? 10.564 7.502 11.098 1.00 30.47 32 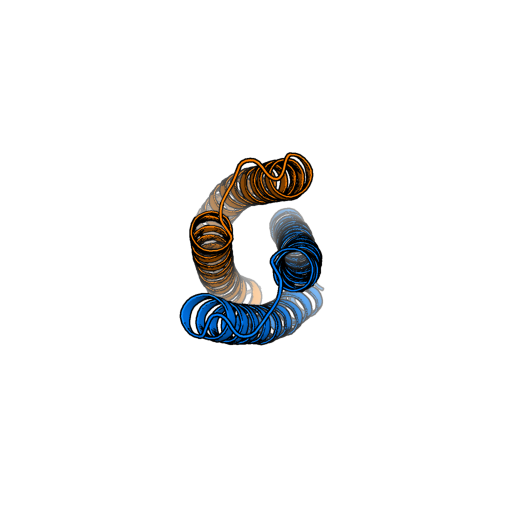ARG A C 1
ATOM 1930 O O . ARG B 1 37 ? 11.484 7.053 10.414 1.00 31.70 32 ARG A O 1
ATOM 1951 N N . LEU B 1 38 ? 10.093 8.734 10.938 1.00 29.13 33 LEU A N 1
ATOM 1952 C CA . LEU B 1 38 ? 10.646 9.629 9.921 1.00 27.63 33 LEU A CA 1
ATOM 1953 C C . LEU B 1 38 ? 12.120 9.912 10.137 1.00 32.76 33 LEU A C 1
ATOM 1954 O O . LEU B 1 38 ? 12.907 9.979 9.183 1.00 33.90 33 LEU A O 1
ATOM 1970 N N . THR B 1 39 ? 12.483 10.104 11.406 1.00 24.82 34 THR A N 1
ATOM 1971 C CA . THR B 1 39 ? 13.859 10.398 11.782 1.00 25.80 34 THR A CA 1
ATOM 1972 C C . THR B 1 39 ? 14.755 9.241 11.352 1.00 28.33 34 THR A C 1
ATOM 1973 O O . THR B 1 39 ? 15.805 9.448 10.728 1.00 31.21 34 THR A O 1
ATOM 1984 N N . ASP B 1 40 ? 14.318 8.024 11.685 1.00 27.82 35 ASP A N 1
ATOM 1985 C CA . ASP B 1 40 ? 15.051 6.809 11.354 1.00 35.38 35 ASP A CA 1
ATOM 1986 C C . ASP B 1 40 ? 15.122 6.628 9.827 1.00 40.06 35 ASP A C 1
ATOM 1987 O O . ASP B 1 40 ? 16.156 6.225 9.291 1.00 38.72 35 ASP A O 1
ATOM 1996 N N . GLU B 1 41 ? 14.018 6.938 9.141 1.00 35.78 36 GLU A N 1
ATOM 1997 C CA . GLU B 1 41 ? 13.923 6.792 7.689 1.00 39.45 36 GLU A CA 1
ATOM 1998 C C . GLU B 1 41 ? 14.754 7.839 6.964 1.00 43.92 36 GLU A C 1
ATOM 1999 O O . GLU B 1 41 ? 15.098 7.663 5.793 1.00 39.39 36 GLU A O 1
ATOM 2011 N N . ARG B 1 42 ? 15.069 8.927 7.657 1.00 41.42 37 ARG A N 1
ATOM 2012 C CA . ARG B 1 42 ? 15.86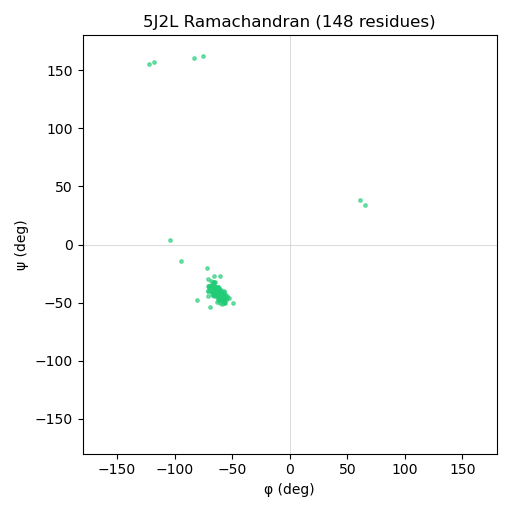9 10.001 7.082 1.00 40.08 37 ARG A CA 1
ATOM 2013 C C . ARG B 1 42 ? 15.102 10.650 5.939 1.00 49.04 37 ARG A C 1
ATOM 2014 O O . ARG B 1 42 ? 15.706 11.084 4.958 1.00 52.18 37 ARG A O 1
ATOM 2035 N N . THR B 1 43 ? 13.773 10.716 6.053 1.00 51.32 38 THR A N 1
ATOM 2036 C CA . THR B 1 43 ? 12.986 11.256 4.941 1.00 55.02 38 THR A CA 1
ATOM 2037 C C . THR B 1 43 ? 12.680 12.743 5.082 1.00 58.06 38 THR A C 1
ATOM 2038 O O . THR B 1 43 ? 12.258 13.379 4.114 1.00 60.83 38 THR A O 1
ATOM 2049 N N . SER B 1 44 ? 12.892 13.301 6.273 1.00 45.11 39 SER A N 1
ATOM 2050 C CA . SER B 1 44 ? 12.600 14.715 6.494 1.00 40.54 39 SER A CA 1
ATOM 2051 C C . SER B 1 44 ? 13.838 15.497 6.858 1.00 42.02 39 SER A C 1
ATOM 2052 O O . SER B 1 44 ? 14.825 14.939 7.337 1.00 45.48 39 SER A O 1
ATOM 2060 N N . THR B 1 45 ? 13.784 16.801 6.622 1.00 35.45 40 THR A N 1
ATOM 2061 C CA . THR B 1 45 ? 14.892 17.668 6.983 1.00 30.54 40 THR A CA 1
ATOM 2062 C C . THR B 1 45 ? 14.856 17.864 8.482 1.00 37.92 40 THR A C 1
ATOM 2063 O O . THR B 1 45 ? 13.826 17.629 9.119 1.00 30.76 40 THR A O 1
ATOM 2074 N N . ALA B 1 46 ? 15.968 18.309 9.034 1.00 36.58 41 ALA A N 1
ATOM 2075 C CA . ALA B 1 46 ? 16.042 18.573 10.453 1.00 32.95 41 ALA A CA 1
ATOM 2076 C C . ALA B 1 46 ? 15.008 19.626 10.820 1.00 37.67 41 ALA A C 1
ATOM 2077 O O . ALA B 1 46 ? 14.375 19.534 11.865 1.00 36.36 41 ALA A O 1
ATOM 2084 N N . ASP B 1 47 ? 14.838 20.617 9.951 1.00 35.95 42 ASP A N 1
ATOM 2085 C CA . ASP B 1 47 ? 13.878 21.686 10.180 1.00 43.48 42 ASP A CA 1
ATOM 2086 C C . ASP B 1 47 ? 12.467 21.146 10.244 1.00 33.97 42 ASP A C 1
ATOM 2087 O O . ASP B 1 47 ? 11.674 21.569 11.081 1.00 35.18 42 ASP A O 1
ATOM 2096 N N . GLU B 1 48 ? 12.159 20.214 9.356 1.00 28.78 43 GLU A N 1
ATOM 2097 C CA . GLU B 1 48 ? 10.847 19.600 9.310 1.00 26.78 43 GLU A CA 1
ATOM 2098 C C . GLU B 1 48 ? 10.588 18.825 10.590 1.00 28.98 43 GLU A C 1
ATOM 2099 O O . GLU B 1 48 ? 9.488 18.882 11.154 1.00 31.22 43 GLU A O 1
ATOM 2111 N N . LEU B 1 49 ? 11.618 18.114 11.049 1.00 25.98 44 LEU A N 1
ATOM 2112 C CA . LEU B 1 49 ? 11.512 17.310 12.255 1.00 25.46 44 LEU A CA 1
ATOM 2113 C C . LEU B 1 49 ? 11.342 18.202 13.477 1.00 22.94 44 LEU A C 1
ATOM 2114 O O . LEU B 1 49 ? 10.531 17.903 14.355 1.00 27.81 44 LEU A O 1
ATOM 2130 N N . ILE B 1 50 ? 12.078 19.304 13.511 1.00 27.25 45 ILE A N 1
ATOM 2131 C CA . ILE B 1 50 ? 11.983 20.253 14.599 1.00 28.50 45 ILE A CA 1
ATOM 2132 C C . ILE B 1 50 ? 10.586 20.822 14.688 1.00 28.38 45 ILE A C 1
ATOM 2133 O O . ILE B 1 50 ? 10.046 20.989 15.781 1.00 25.41 45 ILE A O 1
ATOM 2149 N N . LYS B 1 51 ? 10.000 21.126 13.532 1.00 29.56 46 LYS A N 1
ATOM 2150 C CA . LYS B 1 51 ? 8.659 21.695 13.509 1.00 29.34 46 LYS A CA 1
ATOM 2151 C C . LYS B 1 51 ? 7.668 20.744 14.173 1.00 25.19 46 LYS A C 1
ATOM 2152 O O . LYS B 1 51 ? 6.891 21.156 15.046 1.00 21.97 46 LYS A O 1
ATOM 2171 N N . GLU B 1 52 ? 7.721 19.469 13.790 1.00 22.89 47 GLU A N 1
ATOM 2172 C CA . GLU B 1 52 ? 6.815 18.507 14.378 1.00 22.90 47 GLU A CA 1
ATOM 2173 C C . GLU B 1 52 ? 7.078 18.295 15.865 1.00 19.57 47 GLU A C 1
ATOM 2174 O O . GLU B 1 52 ? 6.130 18.115 16.631 1.00 23.09 47 GLU A O 1
ATOM 2186 N N . LEU B 1 53 ? 8.332 18.329 16.280 1.00 20.13 48 LEU A N 1
ATOM 2187 C CA . LEU B 1 53 ? 8.637 18.156 17.714 1.00 18.98 48 LEU A CA 1
ATOM 2188 C C . LEU B 1 53 ? 8.149 19.344 18.554 1.00 22.66 48 LEU A C 1
ATOM 2189 O O . LEU B 1 53 ? 7.696 19.161 19.689 1.00 20.28 48 LEU A O 1
ATOM 2205 N N . ARG B 1 54 ? 8.228 20.559 18.002 1.00 21.81 49 ARG A N 1
ATOM 2206 C CA . ARG B 1 54 ? 7.713 21.729 18.716 1.00 22.64 49 ARG A CA 1
ATOM 2207 C C . ARG B 1 54 ? 6.213 21.630 18.888 1.00 17.14 49 ARG A C 1
ATOM 2208 O O . ARG B 1 54 ? 5.677 22.088 19.896 1.00 22.58 49 ARG A O 1
ATOM 2229 N N . GLU B 1 55 ? 5.538 21.006 17.912 1.00 18.86 50 GLU A N 1
ATOM 2230 C CA . GLU B 1 55 ? 4.092 20.816 17.990 1.00 23.24 50 GLU A CA 1
ATOM 2231 C C . GLU B 1 55 ? 3.762 19.775 19.072 1.00 21.13 50 GLU A C 1
ATOM 2232 O O . GLU B 1 55 ? 2.810 19.948 19.836 1.00 17.84 50 GLU A O 1
ATOM 2244 N N . ILE B 1 56 ? 4.560 18.721 19.152 1.00 19.52 51 ILE A N 1
ATOM 2245 C CA . ILE B 1 56 ? 4.405 17.720 20.219 1.00 20.67 51 ILE A CA 1
ATOM 2246 C C . ILE B 1 56 ? 4.541 18.358 21.596 1.00 17.65 51 ILE A C 1
ATOM 2247 O O . ILE B 1 56 ? 3.791 18.039 22.524 1.00 18.71 51 ILE A O 1
ATOM 2263 N N . ILE B 1 57 ? 5.523 19.252 21.721 1.00 15.40 52 ILE A N 1
ATOM 2264 C CA . ILE B 1 57 ? 5.762 19.915 22.997 1.00 19.41 52 ILE A CA 1
ATOM 2265 C C . ILE B 1 57 ? 4.536 20.721 23.389 1.00 17.66 52 ILE A C 1
ATOM 2266 O O . ILE B 1 57 ? 4.091 20.641 24.535 1.00 20.26 52 ILE A O 1
ATOM 2282 N N . ARG B 1 58 ? 3.991 21.495 22.450 1.00 19.16 53 ARG A N 1
ATOM 2283 C CA . ARG B 1 58 ? 2.793 22.305 22.713 1.00 18.80 53 ARG A CA 1
ATOM 2284 C C . ARG B 1 58 ? 1.629 21.416 23.171 1.00 17.40 53 ARG A C 1
ATOM 2285 O O . ARG B 1 58 ? 0.933 21.732 24.138 1.00 19.59 53 ARG A O 1
ATOM 2306 N N . ARG B 1 59 ? 1.413 20.306 22.464 1.00 19.38 54 ARG A N 1
ATOM 2307 C CA . ARG B 1 59 ? 0.329 19.400 22.793 1.00 19.96 54 ARG A CA 1
ATOM 2308 C C . ARG B 1 59 ? 0.522 18.823 24.202 1.00 18.61 54 ARG A C 1
ATOM 2309 O O . ARG B 1 59 ? -0.444 18.686 24.954 1.00 21.73 54 ARG A O 1
ATOM 2330 N N . LEU B 1 60 ? 1.764 18.511 24.565 1.00 17.04 55 LEU A N 1
ATOM 2331 C CA . LEU B 1 60 ? 2.034 17.972 25.894 1.00 13.27 55 LEU A CA 1
ATOM 2332 C C . LEU B 1 60 ? 1.848 19.041 26.972 1.00 16.52 55 LEU A C 1
ATOM 2333 O O . LEU B 1 60 ? 1.365 18.744 28.061 1.00 19.05 55 LEU A O 1
ATOM 2349 N N . GLN B 1 61 ? 2.199 20.283 26.673 1.00 18.03 56 GLN A N 1
ATOM 2350 C CA . GLN B 1 61 ? 2.022 21.349 27.652 1.00 16.45 56 GLN A CA 1
ATOM 2351 C C . GLN B 1 61 ? 0.541 21.477 27.967 1.00 17.53 56 GLN A C 1
ATOM 2352 O O . GLN B 1 61 ? 0.157 21.639 29.124 1.00 18.83 56 GLN A O 1
ATOM 2366 N N . GLU B 1 62 ? -0.282 21.385 26.924 1.00 16.60 57 GLU A N 1
ATOM 2367 C CA . GLU B 1 62 ? -1.730 21.429 27.051 1.00 20.72 57 GLU A CA 1
ATOM 2368 C C . GLU B 1 62 ? -2.238 20.281 27.928 1.00 23.82 57 GLU A C 1
ATOM 2369 O O . GLU B 1 62 ? -3.050 20.496 28.829 1.00 19.60 57 GLU A O 1
ATOM 2381 N N . GLN B 1 63 ? -1.760 19.064 27.672 1.00 17.19 58 GLN A N 1
ATOM 2382 C CA . GLN B 1 63 ? -2.196 17.933 28.467 1.00 17.09 58 GLN A CA 1
ATOM 2383 C C . GLN B 1 63 ? -1.780 18.103 29.933 1.00 17.56 58 GLN A C 1
ATOM 2384 O O . GLN B 1 63 ? -2.535 17.751 30.842 1.00 19.41 58 GLN A O 1
ATOM 2398 N N . SER B 1 64 ? -0.592 18.664 30.155 1.00 18.86 59 SER A N 1
ATOM 2399 C CA . SER B 1 64 ? -0.087 18.883 31.505 1.00 15.13 59 SER A CA 1
ATOM 2400 C C . SER B 1 64 ? -1.024 19.831 32.245 1.00 23.96 59 SER A C 1
ATOM 2401 O O . SER B 1 64 ? -1.365 19.613 33.411 1.00 21.20 59 SER A O 1
ATOM 2409 N N . GLU B 1 65 ? -1.436 20.884 31.552 1.00 20.09 60 GLU A N 1
ATOM 2410 C CA . GLU B 1 65 ? -2.336 21.867 32.118 1.00 24.90 60 GLU A CA 1
ATOM 2411 C C . GLU B 1 65 ? -3.691 21.247 32.450 1.00 26.21 60 GLU A C 1
ATOM 2412 O O . GLU B 1 65 ? -4.291 21.561 33.480 1.00 23.65 60 GLU A O 1
ATOM 2424 N N . LYS B 1 66 ? -4.158 20.342 31.599 1.00 21.82 61 LYS A N 1
ATOM 2425 C CA . LYS B 1 66 ? -5.424 19.679 31.853 1.00 20.33 61 LYS A CA 1
ATOM 2426 C C . LYS B 1 66 ? -5.331 18.898 33.171 1.00 18.93 61 LYS A C 1
ATOM 2427 O O . LYS B 1 66 ? -6.247 18.938 33.996 1.00 17.70 61 LYS A O 1
ATOM 2446 N N . LEU B 1 67 ? -4.214 18.224 33.380 1.00 17.50 62 LEU A N 1
ATOM 2447 C CA . LEU B 1 67 ? -4.040 17.471 34.616 1.00 21.46 62 LEU A CA 1
ATOM 2448 C C . LEU B 1 67 ? -3.990 18.400 35.830 1.00 20.51 62 LEU A C 1
ATOM 2449 O O . LEU B 1 67 ? -4.537 18.065 36.871 1.00 19.80 62 LEU A O 1
ATOM 2465 N N . ARG B 1 68 ? -3.362 19.558 35.679 1.00 21.43 63 ARG A N 1
ATOM 2466 C CA . ARG B 1 68 ? -3.285 20.550 36.746 1.00 22.35 63 ARG A CA 1
ATOM 2467 C C . ARG B 1 68 ? -4.684 20.956 37.182 1.00 21.48 63 ARG A C 1
ATOM 2468 O O . ARG B 1 68 ? -4.961 21.100 38.376 1.00 22.50 63 ARG A O 1
ATOM 2489 N N . GLU B 1 69 ? -5.550 21.177 36.195 1.00 20.85 64 GLU A N 1
ATOM 2490 C CA . GLU B 1 69 ? -6.923 21.584 36.448 1.00 26.77 64 GLU A CA 1
ATOM 2491 C C . GLU B 1 69 ? -7.716 20.499 37.167 1.00 27.64 64 GLU A C 1
ATOM 2492 O O . GLU B 1 69 ? -8.493 20.804 38.078 1.00 25.36 64 GLU A O 1
ATOM 2504 N N . ILE B 1 70 ? -7.523 19.244 36.767 1.00 20.45 65 ILE A N 1
ATOM 2505 C CA . ILE B 1 70 ? -8.189 18.129 37.419 1.00 22.31 65 ILE A CA 1
ATOM 2506 C C . ILE B 1 70 ? -7.773 18.053 38.881 1.00 20.83 65 ILE A C 1
ATOM 2507 O O . ILE B 1 70 ? -8.607 17.885 39.765 1.00 22.54 65 ILE A O 1
ATOM 2523 N N . ILE B 1 71 ? -6.470 18.198 39.122 1.00 15.81 66 ILE A N 1
ATOM 2524 C CA . ILE B 1 71 ? -5.939 18.182 40.490 1.00 18.82 66 ILE A CA 1
ATOM 2525 C C . ILE B 1 71 ? -6.602 19.284 41.326 1.00 26.42 66 ILE A C 1
ATOM 2526 O O . ILE B 1 71 ? -7.018 19.054 42.470 1.00 23.52 66 ILE A O 1
ATOM 2542 N N . GLU B 1 72 ? -6.700 20.472 40.747 1.00 25.66 67 GLU A N 1
ATOM 2543 C CA . GLU B 1 72 ? -7.286 21.617 41.435 1.00 31.89 67 GLU A CA 1
ATOM 2544 C C . GLU B 1 72 ? -8.721 21.318 41.841 1.00 31.82 67 GLU A C 1
ATOM 2545 O O . GLU B 1 72 ? -9.150 21.635 42.955 1.00 27.77 67 GLU A O 1
ATOM 2557 N N . GLU B 1 73 ? -9.460 20.704 40.934 1.00 28.51 68 GLU A N 1
ATOM 2558 C CA . GLU B 1 73 ? -10.845 20.401 41.199 1.00 28.21 68 GLU A CA 1
ATOM 2559 C C . GLU B 1 73 ? -10.989 19.327 42.269 1.00 33.74 68 GLU A C 1
ATOM 2560 O O . GLU B 1 73 ? -11.876 19.421 43.121 1.00 27.34 68 GLU A O 1
ATOM 2572 N N . LEU B 1 74 ? -10.107 18.325 42.241 1.00 22.47 69 LEU A N 1
ATOM 2573 C CA . LEU B 1 74 ? -10.173 17.249 43.220 1.00 20.47 69 LEU A CA 1
ATOM 2574 C C . LEU B 1 74 ? -9.874 17.793 44.615 1.00 29.66 69 LEU A C 1
ATOM 2575 O O . LEU B 1 74 ? -10.482 17.355 45.596 1.00 31.15 69 LEU A O 1
ATOM 2591 N N . GLU B 1 75 ? -8.957 18.759 44.701 1.00 25.47 70 GLU A N 1
ATOM 2592 C CA . GLU B 1 75 ? -8.631 19.381 45.981 1.00 28.54 70 GLU A CA 1
ATOM 2593 C C . GLU B 1 75 ? -9.821 20.158 46.513 1.00 32.25 70 GLU A C 1
ATOM 2594 O O . GLU B 1 75 ? -10.065 20.171 47.718 1.00 26.54 70 GLU A O 1
ATOM 2606 N N . LYS B 1 76 ? -10.562 20.800 45.616 1.00 30.02 71 LYS A N 1
ATOM 2607 C CA . LYS B 1 76 ? -11.751 21.541 46.017 1.00 34.23 71 LYS A CA 1
ATOM 2608 C C . LYS B 1 76 ? -12.755 20.582 46.617 1.00 32.16 71 LYS A C 1
ATOM 2609 O O . LYS B 1 76 ? -13.356 20.873 47.654 1.00 39.90 71 LYS A O 1
ATOM 2628 N N . ILE B 1 77 ? -12.914 19.429 45.973 1.00 33.77 72 ILE A N 1
ATOM 2629 C CA . ILE B 1 77 ? -13.823 18.395 46.444 1.00 33.85 72 ILE A CA 1
ATOM 2630 C C . ILE B 1 77 ? -13.451 17.939 47.851 1.00 40.73 72 ILE A C 1
ATOM 2631 O O . ILE B 1 77 ? -14.294 17.907 48.743 1.00 48.16 72 ILE A O 1
ATOM 2647 N N . ILE B 1 78 ? -12.186 17.600 48.053 1.00 36.78 73 ILE A N 1
ATOM 2648 C CA . ILE B 1 78 ? -11.728 17.146 49.361 1.00 39.83 73 ILE A CA 1
ATOM 2649 C C . ILE B 1 78 ? -11.942 18.197 50.440 1.00 45.95 73 ILE A C 1
ATOM 2650 O O . ILE B 1 78 ? -12.411 17.889 51.537 1.00 50.51 73 ILE A O 1
ATOM 2666 N N . ARG B 1 79 ? -11.609 19.439 50.133 1.00 41.23 74 ARG A N 1
ATOM 2667 C CA . ARG B 1 79 ? -11.759 20.511 51.097 1.00 44.21 74 ARG A CA 1
ATOM 2668 C C . ARG B 1 79 ? -13.244 20.807 51.392 1.00 53.57 74 ARG A C 1
ATOM 2669 O O . ARG B 1 79 ? -13.591 21.182 52.513 1.00 61.00 74 ARG A O 1
ATOM 2690 N N . LYS B 1 80 ? -14.120 20.615 50.402 1.00 56.06 75 LYS A N 1
ATOM 2691 C CA . LYS B 1 80 ? -15.554 20.865 50.578 1.00 61.59 75 LYS A CA 1
ATOM 2692 C C . LYS B 1 80 ? -16.292 19.717 51.284 1.00 69.99 75 LYS A C 1
ATOM 2693 O O . LYS B 1 80 ? -17.081 19.961 52.198 1.00 74.93 75 LYS A O 1
ATOM 2712 N N . ARG B 1 81 ? -16.057 18.479 50.830 1.00 70.79 76 ARG A N 1
ATOM 2713 C CA . ARG B 1 81 ? -16.709 17.280 51.376 1.00 75.82 76 ARG A CA 1
ATOM 2714 C C . ARG B 1 81 ? -15.986 16.776 52.625 1.00 74.42 76 ARG A C 1
ATOM 2715 O O . ARG B 1 81 ? -15.438 17.570 53.398 1.00 75.73 76 ARG A O 1
#

Foldseek 3Di:
DLVVLVVVLVVVVVVLVVLVVVLVVLVVVLVVCVVVVPDDPVVSVVSVVVSVVSVVVSVVVVVVSVVSVCVVVVVD/DLVVLVVVLVVLVVVLVVLVVVLVVLVVVLVVCVVVVPDDPVVSVVSVVVSVVSVVVSVVSVVVSVVSVVVSVVVD

Sequence (152 aa):
SEDYKLREAQRELDKQRKDTEEIR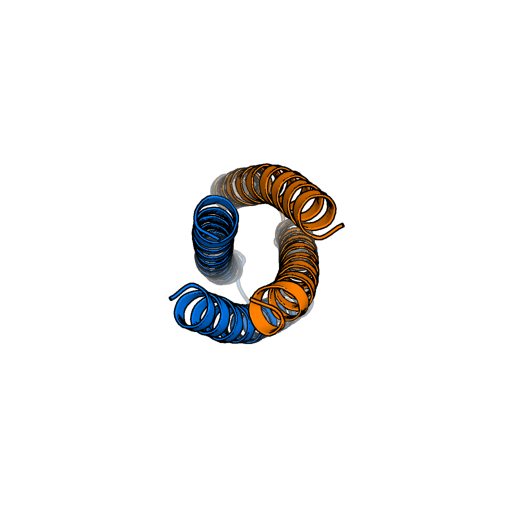KRLKEIQRLTDERTSTADELIKELREIIRRLQEQSEKLREIIEELEKIIRKRSEDYKLREAQRELDKQRKDTEEIRKRLKEIQRLTDERTSTADELIKELREIIRRLQEQSEKLREIIEELEKIIRKR

Solvent-accessible surface area: 9384 Å² total; per-residue (Å²): 118,40,86,122,72,15,124,76,8,31,142,47,0,56,113,4,118,143,29,8,80,85,1,103,114,70,0,90,70,0,51,139,47,2,83,109,132,111,35,77,19,69,94,6,0,144,50,0,118,75,2,3,106,55,0,67,91,5,4,79,93,0,38,86,10,7,87,63,1,73,111,10,10,179,160,106,80,11,57,151,75,11,147,50,4,52,120,68,0,59,121,1,128,152,49,3,59,75,2,90,92,84,6,135,71,0,31,117,31,13,88,83,186,90,32,78,54,66,83,15,20,141,44,0,92,71,0,1,120,56,0,54,75,6,3,74,67,0,111,105,7,2,82,35,0,5,108,4,17,178,140,74

Secondary structure (DSSP, 8-state):
-HHHHHHHHHHHHHHHHHHHHHHHHHHHHHHHHHHHT-S-HHHHHHHHHHHHHHHHHHHHHHHHHHHHHHHHHHH-/-HHHHHHHHHHHHHHHHHHHHHHHHHHHHHHHHHHHT-S-HHHHHHHHHHHHHHHHHHHHHHHHHHHHHHHHHHH-

Radius of gyration: 18.08 Å; Cα contacts (8 Å, |Δi|>4): 111; chains: 2; bounding box: 45×21×53 Å